Protein AF-A0AA42DQM3-F1 (afdb_monomer_lite)

Organism: NCBI:txid3018743

Structure (mmCIF, N/CA/C/O backbone):
data_AF-A0AA42DQM3-F1
#
_entry.id   AF-A0AA42DQM3-F1
#
loop_
_atom_site.group_PDB
_atom_site.id
_atom_site.type_symbol
_atom_site.label_atom_id
_atom_site.label_alt_id
_atom_site.label_comp_id
_atom_site.label_asym_id
_atom_site.label_entity_id
_atom_site.label_seq_id
_atom_site.pdbx_PDB_ins_code
_atom_site.Cartn_x
_atom_site.Cartn_y
_atom_site.Cartn_z
_atom_site.occupancy
_atom_site.B_iso_or_equiv
_atom_site.auth_seq_id
_atom_site.auth_comp_id
_atom_site.auth_asym_id
_atom_site.auth_atom_id
_atom_site.pdbx_PDB_model_num
ATOM 1 N N . MET A 1 1 ? 6.544 22.808 -1.847 1.00 37.72 1 MET A N 1
ATOM 2 C CA . MET A 1 1 ? 5.334 22.007 -1.534 1.00 37.72 1 MET A CA 1
ATOM 3 C C . MET A 1 1 ? 5.542 21.316 -0.191 1.00 37.72 1 MET A C 1
ATOM 5 O O . MET A 1 1 ? 6.477 20.536 -0.064 1.00 37.72 1 MET A O 1
ATOM 9 N N . LYS A 1 2 ? 4.769 21.692 0.839 1.00 37.31 2 LYS A N 1
ATOM 10 C CA . LYS A 1 2 ? 4.929 21.203 2.221 1.00 37.31 2 LYS A CA 1
ATOM 11 C C . LYS A 1 2 ? 4.437 19.755 2.340 1.00 37.31 2 LYS A C 1
ATOM 13 O O . LYS A 1 2 ? 3.296 19.461 2.005 1.00 37.31 2 LYS A O 1
ATOM 18 N N . SER A 1 3 ? 5.306 18.876 2.835 1.00 41.66 3 SER A N 1
ATOM 19 C CA . SER A 1 3 ? 4.981 17.502 3.225 1.00 41.66 3 SER A CA 1
ATOM 20 C C . SER A 1 3 ? 4.203 17.523 4.545 1.00 41.66 3 SER A C 1
ATOM 22 O O . SER A 1 3 ? 4.776 17.756 5.610 1.00 41.66 3 SER A O 1
ATOM 24 N N . CYS A 1 4 ? 2.886 17.330 4.480 1.00 39.34 4 CYS A N 1
ATOM 25 C CA . CYS A 1 4 ? 2.049 17.089 5.651 1.00 39.34 4 CYS A CA 1
ATOM 26 C C . CYS A 1 4 ? 2.194 15.616 6.049 1.00 39.34 4 CYS A C 1
ATOM 28 O O . CYS A 1 4 ? 1.540 14.743 5.478 1.00 39.34 4 CYS A O 1
ATOM 30 N N . LYS A 1 5 ? 3.069 15.336 7.020 1.00 47.31 5 LYS A N 1
ATOM 31 C CA . LYS A 1 5 ? 3.180 14.018 7.659 1.00 47.31 5 LYS A CA 1
ATOM 32 C C . LYS A 1 5 ? 1.804 13.613 8.211 1.00 47.31 5 LYS A C 1
ATOM 34 O O . LYS A 1 5 ? 1.370 14.168 9.213 1.00 47.31 5 LYS A O 1
ATOM 39 N N . GLY A 1 6 ? 1.115 12.684 7.547 1.00 55.50 6 GLY A N 1
ATOM 40 C CA . GLY A 1 6 ? -0.085 12.031 8.088 1.00 55.50 6 GLY A CA 1
ATOM 41 C C . GLY A 1 6 ? -1.310 11.964 7.175 1.00 55.50 6 GLY A C 1
ATOM 42 O O . GLY A 1 6 ? -2.234 11.227 7.498 1.00 55.50 6 GLY A O 1
ATOM 43 N N . LYS A 1 7 ? -1.348 12.668 6.036 1.00 60.69 7 LYS A N 1
ATOM 44 C CA . LYS A 1 7 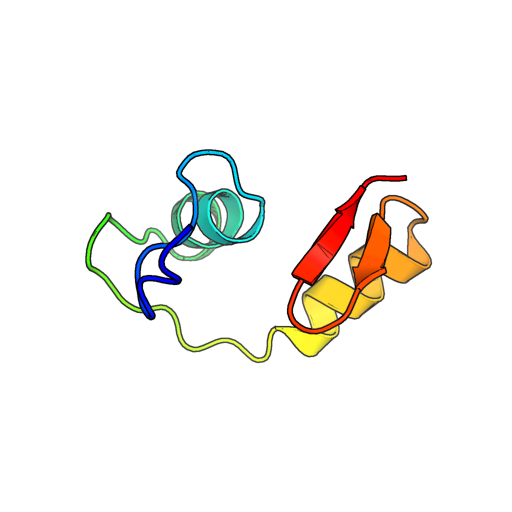? -2.480 12.572 5.095 1.00 60.69 7 LYS A CA 1
ATOM 45 C C . LYS A 1 7 ? -2.016 11.962 3.776 1.00 60.69 7 LYS A C 1
ATOM 47 O O . LYS A 1 7 ? -1.336 12.623 2.994 1.00 60.69 7 LYS A O 1
ATOM 52 N N . LEU A 1 8 ? -2.351 10.686 3.564 1.00 66.12 8 LEU A N 1
ATOM 53 C CA . LEU A 1 8 ? -2.133 10.007 2.286 1.00 66.12 8 LEU A CA 1
ATOM 54 C C . LEU A 1 8 ? -2.984 10.675 1.194 1.00 66.12 8 LEU A C 1
ATOM 56 O O . LEU A 1 8 ? -4.129 11.049 1.473 1.00 66.12 8 LEU A O 1
ATOM 60 N N . PRO A 1 9 ? -2.461 10.817 -0.035 1.00 72.12 9 PRO A N 1
ATOM 61 C CA . PRO A 1 9 ? -3.250 11.294 -1.160 1.00 72.12 9 PRO A CA 1
ATOM 62 C C . PRO A 1 9 ? -4.506 10.439 -1.354 1.00 72.12 9 PRO A C 1
ATOM 64 O O . PRO A 1 9 ? -4.475 9.212 -1.259 1.00 72.12 9 PRO A O 1
ATOM 67 N N . THR A 1 10 ? -5.625 11.092 -1.654 1.00 71.12 10 THR A N 1
ATOM 68 C CA . THR A 1 10 ? -6.942 10.455 -1.804 1.00 71.12 10 THR A CA 1
ATOM 69 C C . THR A 1 10 ? -6.973 9.403 -2.923 1.00 71.12 10 THR A C 1
ATOM 71 O O . THR A 1 10 ? -7.789 8.483 -2.892 1.00 71.12 10 THR A O 1
ATOM 74 N N . ASN A 1 11 ? -6.064 9.543 -3.885 1.00 73.06 11 ASN A N 1
ATOM 75 C CA . ASN A 1 11 ? -5.876 8.721 -5.075 1.00 73.06 11 ASN A CA 1
ATOM 76 C C . ASN A 1 11 ? -4.664 7.774 -4.974 1.00 73.06 11 ASN A C 1
ATOM 78 O O . ASN A 1 11 ? -4.126 7.364 -5.999 1.00 73.06 11 ASN A O 1
ATOM 82 N N . SER A 1 12 ? -4.198 7.456 -3.766 1.00 75.12 12 SER A N 1
ATOM 83 C CA . SER A 1 12 ? -3.074 6.540 -3.574 1.00 75.12 12 SER A CA 1
ATOM 84 C C . SER A 1 12 ? -3.542 5.099 -3.341 1.00 75.12 12 SER A C 1
ATOM 86 O O . SER A 1 12 ? -4.604 4.850 -2.760 1.00 75.12 12 SER A O 1
ATOM 88 N N . ILE A 1 13 ? -2.721 4.135 -3.763 1.00 74.44 13 ILE A N 1
ATOM 89 C CA . ILE A 1 13 ? -2.969 2.704 -3.533 1.00 74.44 13 ILE A CA 1
ATOM 90 C C . ILE A 1 13 ? -3.025 2.417 -2.029 1.00 74.44 13 ILE A C 1
ATOM 92 O O . ILE A 1 13 ? -3.870 1.653 -1.574 1.00 74.44 13 ILE A O 1
ATOM 96 N N . GLU A 1 14 ? -2.193 3.075 -1.223 1.00 75.81 14 GLU A N 1
ATOM 97 C CA . GLU A 1 14 ? -2.191 2.908 0.231 1.00 75.81 14 GLU A CA 1
ATOM 98 C C . GLU A 1 14 ? -3.555 3.243 0.845 1.00 75.81 14 GLU A C 1
ATOM 100 O O . GLU A 1 14 ? -4.013 2.524 1.737 1.00 75.81 14 GLU A O 1
ATOM 105 N N . ARG A 1 15 ? -4.234 4.285 0.338 1.00 77.44 15 ARG A N 1
ATOM 106 C CA . ARG A 1 15 ? -5.591 4.632 0.771 1.00 77.44 15 ARG A CA 1
ATOM 107 C C . ARG A 1 15 ? -6.626 3.615 0.298 1.00 77.44 15 ARG A C 1
ATOM 109 O O . ARG A 1 15 ? -7.484 3.247 1.094 1.00 77.44 15 ARG A O 1
ATOM 116 N N . TYR A 1 16 ? -6.542 3.147 -0.949 1.00 81.06 16 TYR A N 1
ATOM 117 C CA . TYR A 1 16 ? -7.432 2.095 -1.452 1.00 81.06 16 TYR A CA 1
ATOM 118 C C . TYR A 1 16 ? -7.338 0.839 -0.582 1.00 81.06 16 TYR A C 1
ATOM 120 O O . TYR A 1 16 ? -8.347 0.339 -0.107 1.00 81.06 16 TYR A O 1
ATOM 128 N N . ILE A 1 17 ? -6.123 0.386 -0.265 1.00 78.62 17 ILE A N 1
ATOM 129 C CA . ILE A 1 17 ? -5.923 -0.796 0.579 1.00 78.62 17 ILE A CA 1
ATOM 130 C C . ILE A 1 17 ? -6.368 -0.513 2.026 1.00 78.62 17 ILE A C 1
ATOM 132 O O . ILE A 1 17 ? -6.877 -1.402 2.702 1.00 78.62 17 ILE A O 1
ATOM 136 N N . ALA A 1 18 ? -6.150 0.693 2.566 1.00 80.38 18 ALA A N 1
ATOM 137 C CA . ALA A 1 18 ? -6.6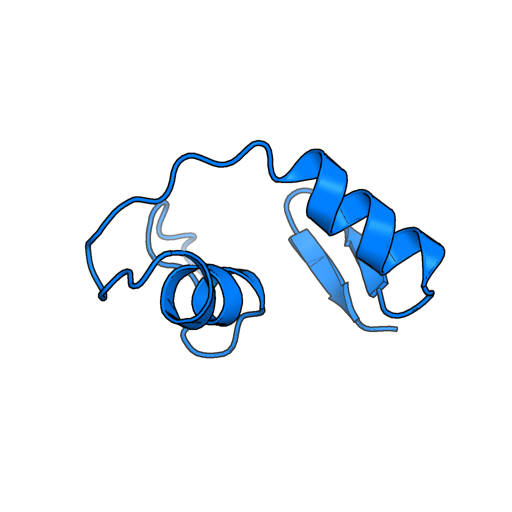53 1.049 3.900 1.00 80.38 18 ALA A CA 1
ATOM 138 C C . ALA A 1 18 ? -8.184 0.925 3.974 1.00 80.38 18 ALA A C 1
ATOM 140 O O . ALA A 1 18 ? -8.686 0.307 4.908 1.00 80.38 18 ALA A O 1
ATOM 141 N N . LYS A 1 19 ? -8.894 1.427 2.958 1.00 83.44 19 LYS A N 1
ATOM 142 C CA . LYS A 1 19 ? -10.353 1.360 2.863 1.00 83.44 19 LYS A CA 1
ATOM 143 C C . LYS A 1 19 ? -10.855 -0.054 2.558 1.00 83.44 19 LYS A C 1
ATOM 145 O O . LYS A 1 19 ? -11.575 -0.618 3.357 1.00 83.44 19 LYS A O 1
ATOM 150 N N . GLU A 1 20 ? -10.444 -0.657 1.448 1.00 84.19 20 GLU A N 1
ATOM 151 C CA . GLU A 1 20 ? -11.058 -1.900 0.955 1.00 84.19 20 GLU A CA 1
ATOM 152 C C . GLU A 1 20 ? -10.593 -3.163 1.696 1.00 84.19 20 GLU A C 1
ATOM 154 O O . GLU A 1 20 ? -11.325 -4.144 1.744 1.00 84.19 20 GLU A O 1
ATOM 159 N N . VAL A 1 21 ? -9.383 -3.175 2.274 1.00 80.25 21 VAL A N 1
ATOM 160 C CA . VAL A 1 21 ? -8.855 -4.376 2.958 1.00 80.25 21 VAL A CA 1
ATOM 161 C C . VAL A 1 21 ? -9.017 -4.293 4.473 1.00 80.25 21 VAL A C 1
ATOM 163 O O . VAL A 1 21 ? -9.216 -5.319 5.113 1.00 80.25 21 VAL A O 1
ATOM 166 N N . TYR A 1 22 ? -8.889 -3.099 5.065 1.00 79.12 22 TYR A N 1
ATOM 167 C CA . TYR A 1 22 ? -8.974 -2.913 6.524 1.00 79.12 22 TYR A CA 1
ATOM 168 C C . TYR A 1 22 ? -10.178 -2.098 6.988 1.00 79.12 22 TYR A C 1
ATOM 170 O O . TYR A 1 22 ? -10.270 -1.837 8.185 1.00 79.12 22 TYR A O 1
ATOM 178 N N . ASP A 1 23 ? -11.065 -1.705 6.075 1.00 82.50 23 ASP A N 1
ATOM 179 C CA . ASP A 1 23 ? -12.284 -0.951 6.377 1.00 82.50 23 ASP A CA 1
ATOM 180 C C . ASP A 1 23 ? -12.018 0.360 7.137 1.00 82.50 23 ASP A C 1
ATOM 182 O O . ASP A 1 23 ? -12.669 0.699 8.122 1.00 82.50 23 ASP A O 1
ATOM 186 N N . LYS A 1 24 ? -10.973 1.090 6.717 1.00 83.62 24 LYS A N 1
ATOM 187 C CA . LYS A 1 24 ? -10.506 2.304 7.405 1.00 83.62 24 LYS A CA 1
ATOM 188 C C . LYS A 1 24 ? -10.986 3.578 6.731 1.00 83.62 24 LYS A C 1
ATOM 190 O O . LYS A 1 24 ? -10.894 3.744 5.512 1.00 83.62 24 LYS A O 1
ATOM 195 N N . SER A 1 25 ? -11.418 4.517 7.564 1.00 81.44 25 SER A N 1
ATOM 196 C CA . SER A 1 25 ? -11.919 5.836 7.187 1.00 81.44 25 SER A CA 1
ATOM 197 C C . SER A 1 25 ? -10.839 6.923 7.239 1.00 81.44 25 SER A C 1
ATOM 199 O O . SER A 1 25 ? -9.747 6.749 7.784 1.00 81.44 25 SER A O 1
ATOM 201 N N . ILE A 1 26 ? -11.132 8.090 6.651 1.00 80.75 26 ILE A N 1
ATOM 202 C CA . ILE A 1 26 ? -10.227 9.248 6.705 1.00 80.75 26 ILE A CA 1
ATOM 203 C C . ILE A 1 26 ? -10.014 9.652 8.168 1.00 80.75 26 ILE A C 1
ATOM 205 O O . ILE A 1 26 ? -10.971 9.943 8.876 1.00 80.75 26 IL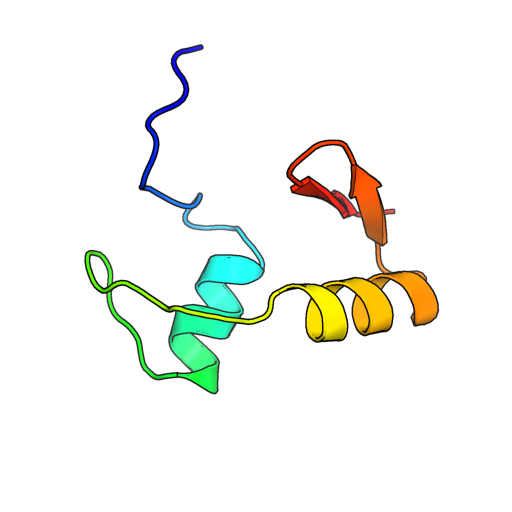E A O 1
ATOM 209 N N . GLY A 1 27 ? -8.751 9.729 8.587 1.00 79.38 27 GLY A N 1
ATOM 210 C CA . GLY A 1 27 ? -8.376 10.078 9.960 1.00 79.38 27 GLY A CA 1
ATOM 211 C C . GLY A 1 27 ? -8.059 8.866 10.831 1.00 79.38 27 GLY A C 1
ATOM 212 O O . GLY A 1 27 ? -7.416 9.028 11.864 1.00 79.38 27 GLY A O 1
ATOM 213 N N . GLU A 1 28 ? -8.409 7.658 10.388 1.00 76.12 28 GLU A N 1
ATOM 214 C CA . GLU A 1 28 ? -7.960 6.435 11.038 1.00 76.12 28 GLU A CA 1
ATOM 215 C C . GLU A 1 28 ? -6.566 6.030 10.558 1.00 76.12 28 GLU A C 1
ATOM 217 O O . GLU A 1 28 ? -6.208 6.145 9.382 1.00 76.12 28 GLU A O 1
ATOM 222 N N . SER A 1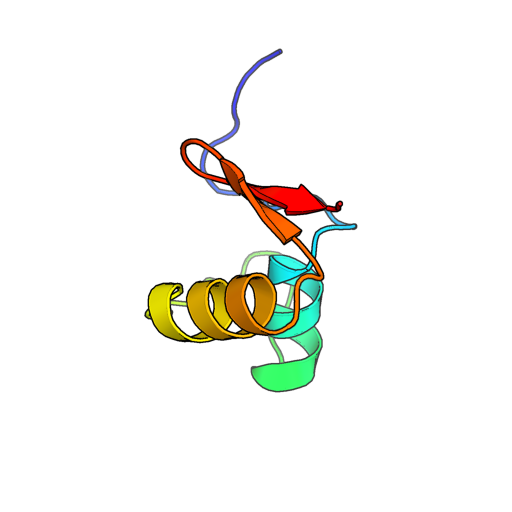 29 ? -5.762 5.533 11.491 1.00 71.38 29 SER A N 1
ATOM 223 C CA . SER A 1 29 ? -4.414 5.052 11.229 1.00 71.38 29 SER A CA 1
ATOM 224 C C . SER A 1 29 ? -4.408 3.546 10.981 1.00 71.38 29 SER A C 1
ATOM 226 O O . SER A 1 29 ? -5.054 2.757 11.669 1.00 71.38 29 SER A O 1
ATOM 228 N N . VAL A 1 30 ? -3.628 3.144 9.980 1.00 70.75 30 VAL A N 1
ATOM 229 C CA . VAL A 1 30 ? -3.348 1.746 9.662 1.00 70.75 30 VAL A CA 1
ATOM 230 C C . VAL A 1 30 ? -1.871 1.488 9.903 1.00 70.75 30 VAL A C 1
ATOM 232 O O . VAL A 1 30 ? -1.019 1.984 9.167 1.00 70.75 30 VAL A O 1
ATOM 235 N N . PHE A 1 31 ? -1.560 0.684 10.917 1.00 60.38 31 PHE A N 1
ATOM 236 C CA . PHE A 1 31 ? -0.221 0.132 11.080 1.00 60.38 31 PHE A CA 1
ATOM 237 C C . PHE A 1 31 ? -0.088 -1.121 10.214 1.00 60.38 31 PHE A C 1
ATOM 239 O O . PHE A 1 31 ? -0.728 -2.139 10.463 1.00 60.38 31 PHE A O 1
ATOM 246 N N . ARG A 1 32 ? 0.750 -1.047 9.177 1.00 63.41 32 ARG A N 1
ATOM 247 C CA . ARG A 1 32 ? 1.112 -2.195 8.336 1.00 63.41 32 ARG A CA 1
ATOM 248 C C . ARG A 1 32 ? 2.615 -2.378 8.311 1.00 63.41 32 ARG A C 1
ATOM 250 O O . ARG A 1 32 ? 3.369 -1.412 8.218 1.00 63.41 32 ARG A O 1
ATOM 257 N N . ARG A 1 33 ? 3.036 -3.640 8.210 1.00 67.44 33 ARG A N 1
ATOM 258 C CA . ARG A 1 33 ? 4.254 -3.970 7.469 1.00 67.44 33 ARG A CA 1
ATOM 259 C C . ARG A 1 33 ? 3.934 -3.693 6.003 1.00 67.44 33 ARG A C 1
ATOM 261 O O . ARG A 1 33 ? 3.284 -4.502 5.361 1.00 67.44 33 ARG A O 1
ATOM 268 N N . ILE A 1 34 ? 4.288 -2.514 5.503 1.00 70.19 34 ILE A N 1
ATOM 269 C CA . ILE A 1 34 ? 4.047 -2.129 4.102 1.00 70.19 34 ILE A CA 1
ATOM 270 C C . ILE A 1 34 ? 4.918 -2.942 3.128 1.00 70.19 34 ILE A C 1
ATOM 272 O O . ILE A 1 34 ? 4.567 -3.126 1.967 1.00 70.19 34 ILE A O 1
ATOM 276 N N . THR A 1 35 ? 6.016 -3.505 3.637 1.00 77.88 35 THR A N 1
ATOM 277 C CA . THR A 1 35 ? 7.031 -4.259 2.897 1.00 77.88 35 THR A CA 1
ATOM 278 C C . THR A 1 35 ? 6.494 -5.414 2.0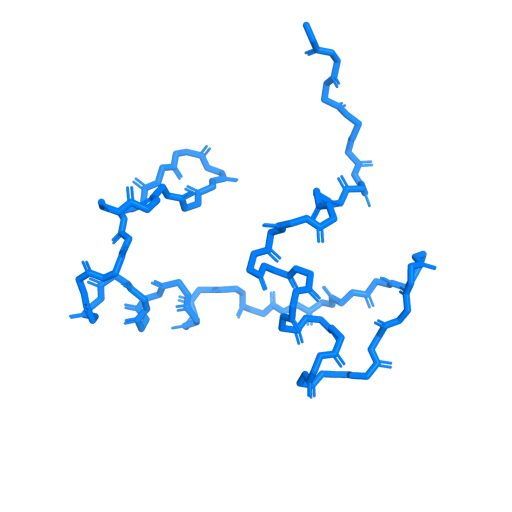39 1.00 77.88 35 THR A C 1
ATOM 280 O O . THR A 1 35 ? 6.882 -5.478 0.878 1.00 77.88 35 THR A O 1
ATOM 283 N N . PRO A 1 36 ? 5.604 -6.313 2.514 1.00 81.56 36 PRO A N 1
ATOM 284 C CA . PRO A 1 36 ? 5.119 -7.429 1.701 1.00 81.56 36 PRO A CA 1
ATOM 285 C C . PRO A 1 36 ? 4.257 -6.962 0.524 1.00 81.56 36 PRO A C 1
ATOM 287 O O . PRO A 1 36 ? 4.423 -7.455 -0.584 1.00 81.56 36 PRO A O 1
ATOM 290 N N . ILE A 1 37 ? 3.389 -5.966 0.739 1.00 78.81 37 ILE A N 1
ATOM 291 C CA . ILE A 1 37 ? 2.552 -5.383 -0.322 1.00 78.81 37 ILE A CA 1
ATOM 292 C C . ILE A 1 37 ? 3.442 -4.712 -1.371 1.00 78.81 37 ILE A C 1
ATOM 294 O O . ILE A 1 37 ? 3.275 -4.939 -2.564 1.00 78.81 37 ILE A O 1
ATOM 298 N N . VAL A 1 38 ? 4.425 -3.927 -0.921 1.00 81.19 38 VAL A N 1
ATOM 299 C CA . VAL A 1 38 ? 5.410 -3.275 -1.793 1.00 81.19 38 VAL A CA 1
ATOM 300 C C . VAL A 1 38 ? 6.167 -4.305 -2.633 1.00 81.19 38 VAL A C 1
ATOM 302 O O . VAL A 1 38 ? 6.267 -4.136 -3.844 1.00 81.19 38 VAL A O 1
ATOM 305 N N . ASN A 1 39 ? 6.642 -5.394 -2.023 1.00 84.94 39 ASN A N 1
ATOM 306 C CA . ASN A 1 39 ? 7.357 -6.449 -2.740 1.00 84.94 39 ASN A CA 1
ATOM 307 C C . ASN A 1 39 ? 6.477 -7.146 -3.782 1.00 84.94 39 ASN A C 1
ATOM 309 O O . ASN A 1 39 ? 6.937 -7.340 -4.900 1.00 84.94 39 ASN A O 1
ATOM 313 N N . ILE A 1 40 ? 5.215 -7.457 -3.461 1.00 86.56 40 ILE A N 1
ATOM 314 C CA . ILE A 1 40 ? 4.275 -8.054 -4.424 1.00 86.56 40 ILE A CA 1
ATOM 315 C C . ILE A 1 40 ? 4.087 -7.135 -5.635 1.00 86.56 40 ILE A C 1
ATOM 317 O O . ILE A 1 40 ? 4.163 -7.597 -6.769 1.00 86.56 40 ILE A O 1
ATOM 321 N N . LEU A 1 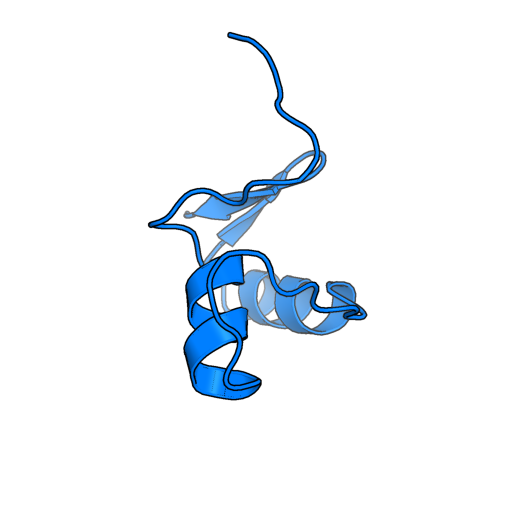41 ? 3.888 -5.832 -5.418 1.00 85.31 41 LEU A N 1
ATOM 322 C CA . LEU A 1 41 ? 3.676 -4.878 -6.511 1.00 85.31 41 LEU A CA 1
ATOM 323 C C . LEU A 1 41 ? 4.932 -4.662 -7.373 1.00 85.31 41 LEU A C 1
ATOM 325 O O . LEU A 1 41 ? 4.811 -4.368 -8.563 1.00 85.31 41 LEU A O 1
ATOM 329 N N . ILE A 1 42 ? 6.125 -4.796 -6.785 1.00 88.38 42 ILE A N 1
ATOM 330 C CA . ILE A 1 42 ? 7.399 -4.759 -7.515 1.00 88.38 42 ILE A CA 1
ATOM 331 C C . ILE A 1 42 ? 7.581 -6.045 -8.330 1.00 88.38 42 ILE A C 1
ATOM 333 O O . ILE A 1 42 ? 7.930 -5.970 -9.504 1.00 88.38 42 ILE A O 1
ATOM 337 N N . TRP A 1 43 ? 7.324 -7.213 -7.733 1.00 91.38 43 TRP A N 1
ATOM 338 C CA . TRP A 1 43 ? 7.428 -8.513 -8.407 1.00 91.38 43 TRP A CA 1
ATOM 339 C C . TRP A 1 43 ? 6.415 -8.676 -9.538 1.00 91.38 43 TRP A C 1
ATOM 341 O O . TRP A 1 43 ? 6.742 -9.266 -10.559 1.00 91.38 43 TRP A O 1
ATOM 351 N N . ALA A 1 44 ? 5.219 -8.109 -9.387 1.00 92.56 44 ALA A N 1
ATOM 352 C CA . ALA A 1 44 ? 4.206 -8.051 -10.438 1.00 92.56 44 ALA A CA 1
ATOM 353 C C . ALA A 1 44 ? 4.518 -7.012 -11.535 1.00 92.56 44 ALA A C 1
ATOM 355 O O . ALA A 1 44 ? 3.696 -6.793 -12.417 1.00 92.56 44 ALA A O 1
ATOM 356 N N . GLU A 1 45 ? 5.662 -6.324 -11.459 1.00 91.50 45 GLU A N 1
ATOM 357 C CA . GLU A 1 45 ? 6.095 -5.278 -12.391 1.00 91.50 45 GLU A CA 1
ATOM 358 C C . GLU A 1 45 ? 5.149 -4.071 -12.536 1.00 91.50 45 GLU A C 1
ATOM 360 O O . GLU A 1 45 ? 5.328 -3.255 -13.437 1.00 91.50 45 GLU A O 1
ATOM 365 N N . ILE A 1 46 ? 4.201 -3.886 -11.614 1.00 87.75 46 ILE A N 1
ATOM 366 C CA . ILE A 1 46 ? 3.227 -2.779 -11.627 1.00 87.75 46 ILE A CA 1
ATOM 367 C C . ILE A 1 46 ? 3.890 -1.452 -11.227 1.00 87.75 46 ILE A C 1
ATOM 369 O O . ILE A 1 46 ? 3.491 -0.369 -11.662 1.00 87.75 46 ILE A O 1
ATOM 373 N N . CYS A 1 47 ? 4.904 -1.507 -10.363 1.00 87.50 47 CYS A N 1
ATOM 374 C CA . CYS A 1 47 ? 5.558 -0.313 -9.840 1.00 87.50 47 CYS A CA 1
ATOM 375 C C . CYS A 1 47 ? 7.048 -0.527 -9.553 1.00 87.50 47 CYS A C 1
ATOM 377 O O . CYS A 1 47 ? 7.548 -1.648 -9.477 1.00 87.50 47 CYS A O 1
ATOM 379 N N . LYS A 1 48 ? 7.766 0.582 -9.370 1.00 89.69 48 LYS A N 1
ATOM 380 C CA . LYS A 1 48 ? 9.165 0.635 -8.934 1.00 89.69 48 LYS A CA 1
ATOM 381 C C . LYS A 1 48 ? 9.277 1.273 -7.553 1.00 89.69 48 LYS A C 1
ATOM 383 O O . LYS A 1 48 ? 8.536 2.201 -7.215 1.00 89.69 48 LYS A O 1
ATOM 388 N N . ASN A 1 49 ? 10.244 0.804 -6.769 1.00 83.12 49 ASN A N 1
ATOM 389 C CA . ASN A 1 49 ? 10.531 1.369 -5.457 1.00 83.12 49 ASN A CA 1
ATOM 390 C C . ASN A 1 49 ? 11.199 2.746 -5.593 1.00 83.12 49 ASN A C 1
ATOM 392 O O . ASN A 1 49 ? 12.289 2.866 -6.150 1.00 83.12 49 ASN A O 1
ATOM 396 N N . GLY A 1 50 ? 10.549 3.786 -5.080 1.00 80.75 50 GLY A N 1
ATOM 397 C CA . GLY A 1 50 ? 11.108 5.123 -4.919 1.00 80.75 50 GLY A CA 1
ATOM 398 C C . GLY A 1 50 ? 11.381 5.430 -3.445 1.00 80.75 50 GLY A C 1
ATOM 399 O O . GLY A 1 50 ? 10.867 4.787 -2.531 1.00 80.75 50 GLY A O 1
ATOM 400 N N . ARG A 1 51 ? 12.189 6.459 -3.173 1.00 77.88 51 ARG A N 1
ATOM 401 C CA . ARG A 1 51 ? 12.499 6.850 -1.790 1.00 77.88 51 ARG A CA 1
ATOM 402 C C . ARG A 1 51 ? 11.224 7.300 -1.061 1.00 77.88 51 ARG A C 1
ATOM 404 O O . ARG A 1 51 ? 10.701 8.375 -1.341 1.00 77.88 51 ARG A O 1
ATOM 411 N N . GLY A 1 52 ? 10.740 6.470 -0.136 1.00 75.88 52 GLY A N 1
ATOM 412 C CA . GLY A 1 52 ? 9.539 6.731 0.665 1.00 75.88 52 GLY A CA 1
ATOM 413 C C . GLY A 1 52 ? 8.212 6.661 -0.101 1.00 75.88 52 GLY A C 1
ATOM 414 O O . GLY A 1 52 ? 7.213 7.144 0.424 1.00 75.88 52 GLY A O 1
ATOM 415 N N . ARG A 1 53 ? 8.192 6.118 -1.329 1.00 78.06 53 ARG A N 1
ATOM 416 C CA . ARG A 1 53 ? 6.981 5.979 -2.162 1.00 78.06 53 ARG A CA 1
ATOM 417 C C . ARG A 1 53 ? 7.167 4.943 -3.269 1.00 78.06 53 ARG A C 1
ATOM 419 O O . ARG A 1 53 ? 8.272 4.797 -3.778 1.00 78.06 53 ARG A O 1
ATOM 426 N N . LEU A 1 54 ? 6.090 4.312 -3.720 1.00 80.00 54 LEU A N 1
ATOM 427 C CA . LEU A 1 54 ? 6.087 3.555 -4.974 1.00 80.00 54 LEU A CA 1
ATOM 428 C C . LEU A 1 54 ? 5.811 4.486 -6.160 1.00 80.00 54 LEU A C 1
ATOM 430 O O . LEU A 1 54 ? 5.090 5.474 -6.032 1.00 80.00 54 LEU A O 1
ATOM 434 N N . ILE A 1 55 ? 6.403 4.184 -7.312 1.00 83.81 55 ILE A N 1
ATOM 435 C CA . ILE A 1 55 ? 6.165 4.907 -8.565 1.00 83.81 55 ILE A CA 1
ATOM 436 C C . ILE A 1 55 ? 5.594 3.897 -9.557 1.00 83.81 55 ILE A C 1
ATOM 438 O O . ILE A 1 55 ? 6.219 2.865 -9.781 1.00 83.81 55 ILE A O 1
ATOM 442 N N . LEU A 1 56 ? 4.421 4.170 -10.127 1.00 85.25 56 LEU A N 1
ATOM 443 C CA . LEU A 1 56 ? 3.846 3.324 -11.179 1.00 85.25 56 LEU A CA 1
ATOM 444 C C . LEU A 1 56 ? 4.797 3.270 -12.384 1.00 85.25 56 LEU A C 1
ATOM 446 O O . LEU A 1 56 ? 5.457 4.274 -12.681 1.00 85.25 56 LEU A O 1
ATOM 450 N N . LYS A 1 57 ? 4.929 2.087 -12.995 1.00 77.62 57 LYS A N 1
ATOM 451 C CA . LYS A 1 57 ? 5.620 1.965 -14.283 1.00 77.62 57 LYS A CA 1
ATOM 452 C C . LYS A 1 57 ? 4.779 2.592 -15.390 1.00 77.62 57 LYS A C 1
ATOM 454 O O . LYS A 1 57 ? 3.534 2.521 -15.291 1.00 77.62 57 LYS A O 1
#

Sequence (57 aa):
MKSCKGKLPTNSIERYIAKEVYDKSIGESVFRRITPIVNILIWAEICKNGRGRLILK

pLDDT: mean 75.2, std 13.22, range [37.31, 92.56]

Radius of gyration: 11.96 Å; chains: 1; bounding box: 25×30×26 Å

Secondary structure (DSSP, 8-state):
----TT---TT-HHHHHHHHHH-PPTT-------HHHHHHHHHTTSEEEETTEEEE-

Foldseek 3Di:
DDDDPPFDPPPDPVNVCCCPVVVDDGPDDDDDPCVVVVVVCVVVVQWDDDDVDTHGD